Protein AF-A0A9W7IJY1-F1 (afdb_monomer)

Structure (mmCIF, N/CA/C/O backbone):
data_AF-A0A9W7IJY1-F1
#
_entry.id   AF-A0A9W7IJY1-F1
#
loop_
_atom_site.group_PDB
_atom_site.id
_atom_site.type_symbol
_atom_site.label_atom_id
_atom_site.label_alt_id
_atom_site.label_comp_id
_atom_site.label_asym_id
_atom_site.label_entity_id
_atom_site.label_seq_id
_atom_site.pdbx_PDB_ins_code
_atom_site.Cartn_x
_atom_site.Cartn_y
_atom_site.Cartn_z
_atom_site.occupancy
_atom_site.B_iso_or_equiv
_atom_site.auth_seq_id
_atom_site.auth_comp_id
_atom_site.auth_asym_id
_atom_site.auth_atom_id
_atom_site.pdbx_PDB_model_num
ATOM 1 N N . MET A 1 1 ? 14.938 -6.591 1.231 1.00 64.38 1 MET A N 1
ATOM 2 C CA . MET A 1 1 ? 13.769 -7.392 0.812 1.00 64.38 1 MET A CA 1
ATOM 3 C C . MET A 1 1 ? 12.798 -6.416 0.203 1.00 64.38 1 MET A C 1
ATOM 5 O O . MET A 1 1 ? 12.656 -5.355 0.790 1.00 64.38 1 MET A O 1
ATOM 9 N N . ALA A 1 2 ? 12.209 -6.753 -0.936 1.00 83.31 2 ALA A N 1
ATOM 10 C CA . ALA A 1 2 ? 11.235 -5.936 -1.649 1.00 83.31 2 ALA A CA 1
ATOM 11 C C . ALA A 1 2 ? 9.956 -6.753 -1.884 1.00 83.31 2 ALA A C 1
ATOM 13 O O . ALA A 1 2 ? 9.950 -7.968 -1.650 1.00 83.31 2 ALA A O 1
ATOM 14 N N . VAL A 1 3 ? 8.873 -6.101 -2.312 1.00 90.44 3 VAL A N 1
ATOM 15 C CA . VAL A 1 3 ? 7.668 -6.822 -2.742 1.00 90.44 3 VAL A CA 1
ATOM 16 C C . VAL A 1 3 ? 8.003 -7.529 -4.049 1.00 90.44 3 VAL A C 1
ATOM 18 O O . VAL A 1 3 ? 8.359 -6.871 -5.012 1.00 90.44 3 VAL A O 1
ATOM 21 N N . SER A 1 4 ? 7.892 -8.857 -4.085 1.00 92.62 4 SER A N 1
ATOM 22 C CA . SER A 1 4 ? 8.110 -9.645 -5.309 1.00 92.62 4 SER A CA 1
ATOM 23 C C . SER A 1 4 ? 6.815 -9.966 -6.048 1.00 92.62 4 SER A C 1
ATOM 25 O O . SER A 1 4 ? 6.824 -10.218 -7.249 1.00 92.62 4 SER A O 1
ATOM 27 N N . LYS A 1 5 ? 5.694 -10.002 -5.322 1.00 93.62 5 LYS A N 1
ATOM 28 C CA . LYS A 1 5 ? 4.379 -10.343 -5.852 1.00 93.62 5 LYS A CA 1
ATOM 29 C C . LYS A 1 5 ? 3.288 -9.802 -4.940 1.00 93.62 5 LYS A C 1
ATOM 31 O O . LYS A 1 5 ? 3.417 -9.874 -3.718 1.00 93.62 5 LYS A O 1
ATOM 36 N N . PHE A 1 6 ? 2.188 -9.339 -5.519 1.00 93.56 6 PHE A N 1
ATOM 37 C CA . PHE A 1 6 ? 0.966 -9.039 -4.775 1.00 93.56 6 PHE A CA 1
ATOM 38 C C . PHE A 1 6 ? -0.272 -9.536 -5.522 1.00 93.56 6 PHE A C 1
ATOM 40 O O . PHE A 1 6 ? -0.241 -9.809 -6.724 1.00 93.56 6 PHE A O 1
ATOM 47 N N . ILE A 1 7 ? -1.362 -9.719 -4.779 1.00 94.50 7 ILE A N 1
ATOM 48 C CA . ILE A 1 7 ? -2.622 -10.263 -5.287 1.00 94.50 7 ILE A CA 1
ATOM 49 C C . ILE A 1 7 ? -3.741 -9.304 -4.910 1.00 94.50 7 ILE A C 1
ATOM 51 O O . ILE A 1 7 ? -3.815 -8.848 -3.770 1.00 94.50 7 ILE A O 1
ATOM 55 N N . VAL A 1 8 ? -4.625 -9.030 -5.862 1.00 94.50 8 VAL A N 1
ATOM 56 C CA . VAL A 1 8 ? -5.813 -8.198 -5.668 1.00 94.50 8 VAL A CA 1
ATOM 57 C C . VAL A 1 8 ? -7.062 -8.924 -6.139 1.00 94.50 8 VAL A C 1
ATOM 59 O O . VAL A 1 8 ? -7.002 -9.865 -6.937 1.00 94.50 8 VAL A O 1
ATOM 62 N N . ILE A 1 9 ? -8.215 -8.461 -5.666 1.00 94.00 9 ILE A N 1
ATOM 63 C CA . ILE A 1 9 ? -9.503 -8.932 -6.169 1.00 94.00 9 ILE A CA 1
ATOM 64 C C . ILE A 1 9 ? -9.622 -8.531 -7.649 1.00 94.00 9 ILE A C 1
ATOM 66 O O . ILE A 1 9 ? -9.263 -7.423 -8.064 1.00 94.00 9 ILE A O 1
ATOM 70 N N . GLY A 1 10 ? -10.043 -9.483 -8.476 1.00 91.56 10 GLY A N 1
ATOM 71 C CA . GLY A 1 10 ? -10.280 -9.257 -9.893 1.00 91.56 10 GLY A CA 1
ATOM 72 C C . GLY A 1 10 ? -11.596 -8.524 -10.142 1.00 91.56 10 GLY A C 1
ATOM 73 O O . GLY A 1 10 ? -12.485 -8.490 -9.299 1.00 91.56 10 GLY A O 1
ATOM 74 N N . LEU A 1 11 ? -11.748 -7.970 -11.345 1.00 88.62 11 LEU A N 1
ATOM 75 C CA . LEU A 1 11 ? -12.941 -7.202 -11.731 1.00 88.62 11 LEU A CA 1
ATOM 76 C C . LEU A 1 11 ? -14.226 -8.050 -11.774 1.00 88.62 11 LEU A C 1
ATOM 78 O O . LEU A 1 11 ? -15.332 -7.516 -11.787 1.00 88.62 11 LEU A O 1
ATOM 82 N N . ARG A 1 12 ? -14.093 -9.381 -11.829 1.00 90.38 12 ARG A N 1
ATOM 83 C CA . ARG A 1 12 ? -15.218 -10.321 -11.832 1.00 90.38 12 ARG A CA 1
ATOM 84 C C . ARG A 1 12 ? -15.329 -11.017 -10.484 1.00 90.38 12 ARG A C 1
ATOM 86 O O . ARG A 1 12 ? -14.321 -11.363 -9.866 1.00 90.38 12 ARG A O 1
ATOM 93 N N . PHE A 1 13 ? -16.562 -11.292 -10.072 1.00 88.56 13 PHE A N 1
ATOM 94 C CA . PHE A 1 13 ? -16.836 -12.025 -8.841 1.00 88.56 13 PHE A CA 1
ATOM 95 C C . PHE A 1 13 ? -16.046 -13.342 -8.779 1.00 88.56 13 PHE A C 1
ATOM 97 O O . PHE A 1 13 ? -16.036 -14.114 -9.737 1.00 88.56 13 PHE A O 1
ATOM 104 N N . GLY A 1 14 ? -15.379 -13.582 -7.648 1.00 91.75 14 GLY A N 1
ATOM 105 C CA . GLY A 1 14 ? -14.599 -14.798 -7.405 1.00 91.75 14 GLY A CA 1
ATOM 106 C C . GLY A 1 14 ? -13.270 -14.886 -8.162 1.00 91.75 14 GLY A C 1
ATOM 107 O O . GLY A 1 14 ? -12.630 -15.932 -8.117 1.00 91.75 14 GLY A O 1
ATOM 108 N N . THR A 1 15 ? -12.842 -13.825 -8.854 1.00 94.50 15 THR A N 1
ATOM 109 C CA . THR A 1 15 ? -11.543 -13.801 -9.541 1.00 94.50 15 THR A CA 1
ATOM 110 C C . THR A 1 15 ? -10.485 -13.082 -8.714 1.00 94.50 15 THR A C 1
ATOM 112 O O . THR A 1 15 ? -10.786 -12.157 -7.961 1.00 94.50 15 THR A O 1
ATOM 115 N N . LEU A 1 16 ? -9.235 -13.512 -8.870 1.00 95.44 16 LEU A N 1
ATOM 116 C CA . LEU A 1 16 ? -8.054 -12.868 -8.306 1.00 95.44 16 LEU A CA 1
ATOM 117 C C . LEU A 1 16 ? -7.126 -12.480 -9.453 1.00 95.44 16 LEU A C 1
ATOM 119 O O . LEU A 1 16 ? -7.045 -13.192 -10.456 1.00 95.44 16 LEU A O 1
ATOM 123 N N . ARG A 1 17 ? -6.422 -11.364 -9.296 1.00 94.31 17 ARG A N 1
ATOM 124 C CA . ARG A 1 17 ? -5.337 -10.947 -10.185 1.00 94.31 17 ARG A CA 1
ATOM 125 C C . ARG A 1 17 ? -4.047 -10.930 -9.396 1.00 94.31 17 ARG A C 1
ATOM 127 O O . ARG A 1 17 ? -4.031 -10.472 -8.257 1.00 94.31 17 ARG A O 1
ATOM 134 N N . SER A 1 18 ? -2.985 -11.433 -10.001 1.00 94.88 18 SER A N 1
ATOM 135 C CA . SER A 1 18 ? -1.662 -11.449 -9.401 1.00 94.88 18 SER A CA 1
ATOM 136 C C . SER A 1 18 ? -0.708 -10.634 -10.247 1.00 94.88 18 SER A C 1
ATOM 138 O O . SER A 1 18 ? -0.695 -10.811 -11.462 1.00 94.88 18 SER A O 1
ATOM 140 N N . PHE A 1 19 ? 0.107 -9.825 -9.593 1.00 95.00 19 PHE A N 1
ATOM 141 C CA . PHE A 1 19 ? 1.106 -8.987 -10.231 1.00 95.00 19 PHE A CA 1
ATOM 142 C C . PHE A 1 19 ? 2.469 -9.364 -9.681 1.00 95.00 19 PHE A C 1
ATOM 144 O O . PHE A 1 19 ? 2.660 -9.391 -8.461 1.00 95.00 19 PHE A O 1
ATOM 151 N N . ASP A 1 20 ? 3.387 -9.687 -10.581 1.00 95.19 20 ASP A N 1
ATOM 152 C CA . ASP A 1 20 ? 4.788 -9.891 -10.245 1.00 95.19 20 ASP A CA 1
ATOM 153 C C . ASP A 1 20 ? 5.508 -8.540 -10.299 1.00 95.19 20 ASP A C 1
ATOM 155 O O . ASP A 1 20 ? 5.202 -7.680 -11.127 1.00 95.19 20 ASP A O 1
ATOM 159 N N . VAL A 1 21 ? 6.431 -8.333 -9.368 1.00 93.94 21 VAL A N 1
ATOM 160 C CA . VAL A 1 21 ? 7.134 -7.066 -9.188 1.00 93.94 21 VAL A CA 1
ATOM 161 C C . VAL A 1 21 ? 8.623 -7.337 -9.317 1.00 93.94 21 VAL A C 1
ATOM 163 O O . VAL A 1 21 ? 9.208 -8.102 -8.545 1.00 93.94 21 VAL A O 1
ATOM 166 N N . GLU A 1 22 ? 9.232 -6.716 -10.319 1.00 90.06 22 GLU A N 1
ATOM 167 C CA . GLU A 1 22 ? 10.679 -6.670 -10.467 1.00 90.06 22 GLU A CA 1
ATOM 168 C C . GLU A 1 22 ? 11.190 -5.614 -9.490 1.00 90.06 22 GLU A C 1
ATOM 170 O O . GLU A 1 22 ? 11.229 -4.436 -9.820 1.00 90.06 22 GLU A O 1
ATOM 175 N N . ASP A 1 23 ? 11.503 -6.016 -8.260 1.00 80.69 23 ASP A N 1
ATOM 176 C CA . ASP A 1 23 ? 12.098 -5.127 -7.264 1.00 80.69 23 ASP A CA 1
ATOM 177 C C . ASP A 1 23 ? 13.134 -5.887 -6.434 1.00 80.69 23 ASP A C 1
ATOM 179 O O . ASP A 1 23 ? 12.923 -7.024 -5.991 1.00 80.69 23 ASP A O 1
ATOM 183 N N . THR A 1 24 ? 14.290 -5.259 -6.249 1.00 79.38 24 THR A N 1
ATOM 184 C CA . THR A 1 24 ? 15.407 -5.823 -5.488 1.00 79.38 24 THR A CA 1
ATOM 185 C C . THR A 1 24 ? 15.920 -4.883 -4.399 1.00 79.38 24 THR A C 1
ATOM 187 O O . THR A 1 24 ? 16.683 -5.324 -3.530 1.00 79.38 24 THR A O 1
ATOM 190 N N . THR A 1 25 ? 15.475 -3.621 -4.384 1.00 87.06 25 THR A N 1
ATOM 191 C CA . THR A 1 25 ? 16.012 -2.560 -3.521 1.00 87.06 25 THR A CA 1
ATOM 192 C C . THR A 1 25 ? 14.887 -1.761 -2.841 1.00 87.06 25 THR A C 1
ATOM 194 O O . THR A 1 25 ? 13.751 -2.211 -2.772 1.00 87.06 25 THR A O 1
ATOM 197 N N . TYR A 1 26 ? 15.211 -0.625 -2.213 1.00 89.38 26 TYR A N 1
ATOM 198 C CA . TYR A 1 26 ? 14.207 0.341 -1.736 1.00 89.38 26 TYR A CA 1
ATOM 199 C C . TYR A 1 26 ? 14.064 1.533 -2.692 1.00 89.38 26 TYR A C 1
ATOM 201 O O . TYR A 1 26 ? 13.508 2.561 -2.311 1.00 89.38 26 TYR A O 1
ATOM 209 N N . ASP A 1 27 ? 14.621 1.428 -3.899 1.00 89.00 27 ASP A N 1
ATOM 210 C CA . ASP A 1 27 ? 14.564 2.488 -4.891 1.00 89.00 27 ASP A CA 1
ATOM 211 C C . ASP A 1 27 ? 13.197 2.456 -5.605 1.00 89.00 27 ASP A C 1
ATOM 213 O O . ASP A 1 27 ? 12.865 1.474 -6.285 1.00 89.00 27 ASP A O 1
ATOM 217 N N . PRO A 1 28 ? 12.368 3.507 -5.472 1.00 86.44 28 PRO A N 1
ATOM 218 C CA . PRO A 1 28 ? 11.083 3.563 -6.162 1.00 86.44 28 PRO A CA 1
ATOM 219 C C . PRO A 1 28 ? 11.232 3.548 -7.688 1.00 86.44 28 PRO A C 1
ATOM 221 O O . PRO A 1 28 ? 10.316 3.081 -8.363 1.00 86.44 28 PRO A O 1
ATOM 224 N N . PHE A 1 29 ? 12.389 3.939 -8.227 1.00 86.06 29 PHE A N 1
ATOM 225 C CA . PHE A 1 29 ? 12.670 3.983 -9.663 1.00 86.06 29 PHE A CA 1
ATOM 226 C C . PHE A 1 29 ? 13.315 2.696 -10.214 1.00 86.06 29 PHE A C 1
ATOM 228 O O . PHE A 1 29 ? 13.461 2.568 -11.429 1.00 86.06 29 PHE A O 1
ATOM 235 N N . ASP A 1 30 ? 13.693 1.742 -9.356 1.00 86.62 30 ASP A N 1
ATOM 236 C CA . ASP A 1 30 ? 14.312 0.470 -9.764 1.00 86.62 30 ASP A CA 1
ATOM 237 C C . ASP A 1 30 ? 13.267 -0.602 -10.101 1.00 86.62 30 ASP A C 1
ATOM 239 O O . ASP A 1 30 ? 12.445 -0.969 -9.267 1.00 86.62 30 ASP A O 1
ATOM 243 N N . GLY A 1 31 ? 13.296 -1.136 -11.319 1.00 87.44 31 GLY A N 1
ATOM 244 C CA . GLY A 1 31 ? 12.351 -2.160 -11.766 1.00 87.44 31 GLY A CA 1
ATOM 245 C C . GLY A 1 31 ? 10.893 -1.680 -11.868 1.00 87.44 31 GLY A C 1
ATOM 246 O O . GLY A 1 31 ? 10.625 -0.482 -11.955 1.00 87.44 31 GLY A O 1
ATOM 247 N N . LYS A 1 32 ? 9.937 -2.613 -11.973 1.00 90.62 32 LYS A N 1
ATOM 248 C CA . LYS A 1 32 ? 8.539 -2.310 -12.343 1.00 90.62 32 LYS A CA 1
ATOM 249 C C . LYS A 1 32 ? 7.550 -3.402 -11.940 1.00 90.62 32 LYS A C 1
ATOM 251 O O . LYS A 1 32 ? 7.924 -4.542 -11.671 1.00 90.62 32 LYS A O 1
ATOM 256 N N . ILE A 1 33 ? 6.266 -3.058 -11.978 1.00 93.19 33 ILE A N 1
ATOM 257 C CA . ILE A 1 33 ? 5.172 -4.027 -11.878 1.00 93.19 33 ILE A CA 1
ATOM 258 C C . ILE A 1 33 ? 4.923 -4.621 -13.271 1.00 93.19 33 ILE A C 1
ATOM 260 O O . ILE A 1 33 ? 4.726 -3.890 -14.244 1.00 93.19 33 ILE A O 1
ATOM 264 N N . LEU A 1 34 ? 4.965 -5.947 -13.380 1.00 92.50 34 LEU A N 1
ATOM 265 C CA . LEU A 1 34 ? 4.704 -6.662 -14.627 1.00 92.50 34 LEU A CA 1
ATOM 266 C C . LEU A 1 34 ? 3.200 -6.731 -14.910 1.00 92.50 34 LEU A C 1
ATOM 268 O O . LEU A 1 34 ? 2.392 -6.839 -13.989 1.00 92.50 34 LEU A O 1
ATOM 272 N N . ASP A 1 35 ? 2.842 -6.673 -16.196 1.00 89.56 35 ASP A N 1
ATOM 273 C CA . ASP A 1 35 ? 1.456 -6.713 -16.684 1.00 89.56 35 ASP A CA 1
ATOM 274 C C . ASP A 1 35 ? 0.535 -5.655 -16.041 1.00 89.56 35 ASP A C 1
ATOM 276 O O . ASP A 1 35 ? -0.652 -5.892 -15.798 1.00 89.56 35 ASP A O 1
ATOM 280 N N . TRP A 1 36 ? 1.089 -4.471 -15.756 1.00 90.38 36 TRP A N 1
ATOM 281 C CA . TRP A 1 36 ? 0.332 -3.346 -15.211 1.00 90.38 36 TRP A CA 1
ATOM 282 C C . TRP A 1 36 ? -0.748 -2.867 -16.204 1.00 90.38 36 TRP A C 1
ATOM 284 O O . TRP A 1 36 ? -0.457 -2.740 -17.399 1.00 90.38 36 TRP A O 1
ATOM 294 N N . PRO A 1 37 ? -1.999 -2.630 -15.759 1.00 86.56 37 PRO A N 1
ATOM 295 C CA . PRO A 1 37 ? -3.084 -2.189 -16.632 1.00 86.56 37 PRO A CA 1
ATOM 296 C C . PRO A 1 37 ? -2.779 -0.843 -17.301 1.00 86.56 37 PRO A C 1
ATOM 298 O O . PRO A 1 37 ? -2.395 0.121 -16.647 1.00 86.56 37 PRO A O 1
ATOM 301 N N . VAL A 1 38 ? -3.015 -0.775 -18.614 1.00 80.25 38 VAL A N 1
ATOM 302 C CA . VAL A 1 38 ? -2.810 0.443 -19.423 1.00 80.25 38 VAL A CA 1
ATOM 303 C C . VAL A 1 38 ? -3.824 1.534 -19.069 1.00 80.25 38 VAL A C 1
ATOM 305 O O . VAL A 1 38 ? -3.503 2.712 -19.151 1.00 80.25 38 VAL A O 1
ATOM 308 N N . ASP A 1 39 ? -5.023 1.141 -18.637 1.00 80.81 39 ASP A N 1
ATOM 309 C CA . ASP A 1 39 ? -6.104 2.059 -18.255 1.00 80.81 39 ASP A CA 1
ATOM 310 C C . ASP A 1 39 ? -5.922 2.651 -16.838 1.00 80.81 39 ASP A C 1
ATOM 312 O O . ASP A 1 39 ? -6.825 3.304 -16.319 1.00 80.81 39 ASP A O 1
ATOM 316 N N . GLY A 1 40 ? -4.775 2.405 -16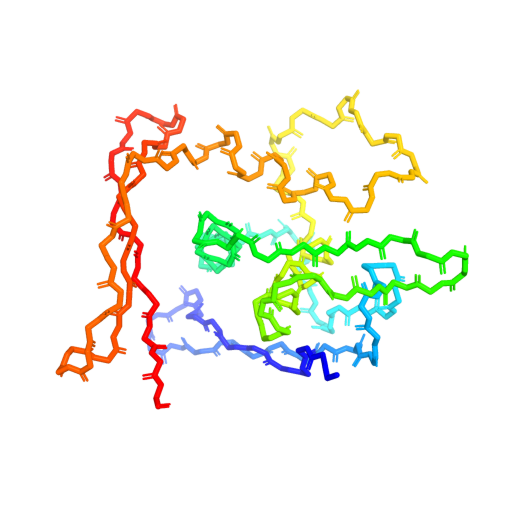.194 1.00 82.00 40 GLY A N 1
ATOM 317 C CA . GLY A 1 40 ? -4.488 2.848 -14.831 1.00 82.00 40 GLY A CA 1
ATOM 318 C C . GLY A 1 40 ? -5.083 1.941 -13.748 1.00 82.00 40 GLY A C 1
ATOM 319 O O . GLY A 1 40 ? -5.422 0.776 -13.979 1.00 82.00 40 GLY A O 1
ATOM 320 N N . MET A 1 41 ? -5.166 2.462 -12.520 1.00 88.56 41 MET A N 1
ATOM 321 C CA . MET A 1 41 ? -5.682 1.716 -11.369 1.00 88.56 41 MET A CA 1
ATOM 322 C C . MET A 1 41 ? -7.206 1.600 -11.364 1.00 88.56 41 MET A C 1
ATOM 324 O O . MET A 1 41 ? -7.914 2.588 -11.514 1.00 88.56 41 MET A O 1
ATOM 328 N N . ASP A 1 42 ? -7.710 0.406 -11.049 1.00 91.12 42 ASP A N 1
ATOM 329 C CA . ASP A 1 42 ? -9.094 0.224 -10.602 1.00 91.12 42 ASP A CA 1
ATOM 330 C C . ASP A 1 42 ? -9.236 0.327 -9.075 1.00 91.12 42 ASP A C 1
ATOM 332 O O . ASP A 1 42 ? -8.252 0.258 -8.336 1.00 91.12 42 ASP A O 1
ATOM 336 N N . ASP A 1 43 ? -10.481 0.389 -8.595 1.00 90.75 43 ASP A N 1
ATOM 337 C CA . ASP A 1 43 ? -10.836 0.511 -7.174 1.00 90.75 43 ASP A CA 1
ATOM 338 C C . ASP A 1 43 ? -10.107 -0.482 -6.250 1.00 90.75 43 ASP A C 1
ATOM 340 O O . ASP A 1 43 ? -9.789 -0.153 -5.103 1.00 90.75 43 ASP A O 1
ATOM 344 N N . ASN A 1 44 ? -9.834 -1.710 -6.715 1.00 92.75 44 ASN A N 1
ATOM 345 C CA . ASN A 1 44 ? -9.147 -2.707 -5.893 1.00 92.75 44 ASN A CA 1
ATOM 346 C C . ASN A 1 44 ? -7.654 -2.393 -5.764 1.00 92.75 44 ASN A C 1
ATOM 348 O O . ASN A 1 44 ? -7.086 -2.594 -4.691 1.00 92.75 44 ASN A O 1
ATOM 352 N N . LEU A 1 45 ? -7.022 -1.903 -6.834 1.00 93.25 45 LEU A N 1
ATOM 353 C CA . LEU A 1 45 ? -5.627 -1.456 -6.814 1.00 93.25 45 LEU A CA 1
ATOM 354 C C . LEU A 1 45 ? -5.481 -0.185 -5.975 1.00 93.25 45 LEU A C 1
ATOM 356 O O . LEU A 1 45 ? -4.612 -0.129 -5.104 1.00 93.25 45 LEU A O 1
ATOM 360 N N . GLU A 1 46 ? -6.399 0.771 -6.136 1.00 92.12 46 GLU A N 1
ATOM 361 C CA . GLU A 1 46 ? -6.433 1.962 -5.288 1.00 92.12 46 GLU A CA 1
ATOM 362 C C . GLU A 1 46 ? -6.578 1.607 -3.807 1.00 92.12 46 GLU A C 1
ATOM 364 O O . GLU A 1 46 ? -5.933 2.214 -2.954 1.00 92.12 46 GLU A O 1
ATOM 369 N N . MET A 1 47 ? -7.414 0.618 -3.469 1.00 91.75 47 MET A N 1
ATOM 370 C CA . MET A 1 47 ? -7.581 0.175 -2.083 1.00 91.75 47 MET A CA 1
ATOM 371 C C . MET A 1 47 ? -6.263 -0.349 -1.496 1.00 91.75 47 MET A C 1
ATOM 373 O O . MET A 1 47 ? -5.941 -0.041 -0.344 1.00 91.75 47 MET A O 1
ATOM 377 N N . ILE A 1 48 ? -5.480 -1.097 -2.284 1.00 92.69 48 ILE A N 1
ATOM 378 C CA . ILE A 1 48 ? -4.150 -1.573 -1.881 1.00 92.69 48 ILE A CA 1
ATOM 379 C C . ILE A 1 48 ? -3.179 -0.404 -1.691 1.00 92.69 48 ILE A C 1
ATOM 381 O O . ILE A 1 48 ? -2.431 -0.397 -0.709 1.00 92.69 48 ILE A O 1
ATOM 385 N N . ALA A 1 49 ? -3.215 0.607 -2.561 1.00 92.81 49 ALA A N 1
ATOM 386 C CA . ALA A 1 49 ? -2.391 1.801 -2.397 1.00 92.81 49 ALA A CA 1
ATOM 387 C C . ALA A 1 49 ? -2.764 2.577 -1.121 1.00 92.81 49 ALA A C 1
ATOM 389 O O . ALA A 1 49 ? -1.909 2.834 -0.268 1.00 92.81 49 ALA A O 1
ATOM 390 N N . LYS A 1 50 ? -4.059 2.853 -0.919 1.00 91.88 50 LYS A N 1
ATOM 391 C CA . LYS A 1 50 ? -4.591 3.554 0.263 1.00 91.88 50 LYS A CA 1
ATOM 392 C C . LYS A 1 50 ? -4.161 2.869 1.562 1.00 91.88 50 LYS A C 1
ATOM 394 O O . LYS A 1 50 ? -3.588 3.518 2.440 1.00 91.88 50 LYS A O 1
ATOM 399 N N . ILE A 1 51 ? -4.373 1.555 1.686 1.00 91.94 51 ILE A N 1
ATOM 400 C CA . ILE A 1 51 ? -4.019 0.830 2.917 1.00 91.94 51 ILE A CA 1
ATOM 401 C C . ILE A 1 51 ? -2.506 0.765 3.154 1.00 91.94 51 ILE A C 1
ATOM 403 O O . ILE A 1 51 ? -2.059 0.881 4.296 1.00 91.94 51 ILE A O 1
ATOM 407 N N . SER A 1 52 ? -1.715 0.640 2.086 1.00 91.75 52 SER A N 1
ATOM 408 C CA . SER A 1 52 ? -0.252 0.564 2.153 1.00 91.75 52 SER A CA 1
ATOM 409 C C . SER A 1 52 ? 0.396 1.865 2.626 1.00 91.75 52 SER A C 1
ATOM 411 O O . SER A 1 52 ? 1.493 1.827 3.190 1.00 91.75 52 SER A O 1
ATOM 413 N N . ILE A 1 53 ? -0.279 3.005 2.431 1.00 91.38 53 ILE A N 1
ATOM 414 C CA . ILE A 1 53 ? 0.249 4.338 2.742 1.00 91.38 53 ILE A CA 1
ATOM 415 C C . ILE A 1 53 ? -0.294 4.934 4.033 1.00 91.38 53 ILE A C 1
ATOM 417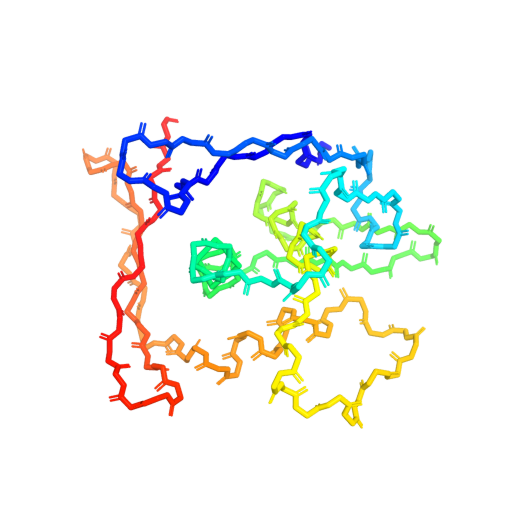 O O . ILE A 1 53 ? 0.487 5.420 4.855 1.00 91.38 53 ILE A O 1
ATOM 421 N N . VAL A 1 54 ? -1.614 4.946 4.212 1.00 87.56 54 VAL A N 1
ATOM 422 C CA . VAL A 1 54 ? -2.269 5.658 5.326 1.00 87.56 54 VAL A CA 1
ATOM 423 C C . VAL A 1 54 ? -1.822 5.103 6.673 1.00 87.56 54 VAL A C 1
ATOM 425 O O . VAL A 1 54 ? -1.624 5.834 7.643 1.00 87.56 54 VAL A O 1
ATOM 428 N N . TYR A 1 55 ? -1.674 3.788 6.717 1.00 82.69 55 TYR A N 1
ATOM 429 C CA . TYR A 1 55 ? -1.260 3.055 7.896 1.00 82.69 55 TYR A CA 1
ATOM 430 C C . TYR A 1 55 ? 0.227 3.249 8.233 1.00 82.69 55 TYR A C 1
ATOM 432 O O . TYR A 1 55 ? 0.659 3.026 9.357 1.00 82.69 55 TYR A O 1
ATOM 440 N N . ASN A 1 56 ? 1.017 3.639 7.240 1.00 84.44 56 ASN A N 1
ATOM 441 C CA . ASN A 1 56 ? 2.437 3.375 7.206 1.00 84.44 56 ASN A CA 1
ATOM 442 C C . ASN A 1 56 ? 3.262 4.600 7.614 1.00 84.44 56 ASN A C 1
ATOM 444 O O . ASN A 1 56 ? 3.385 5.607 6.887 1.00 84.44 56 AS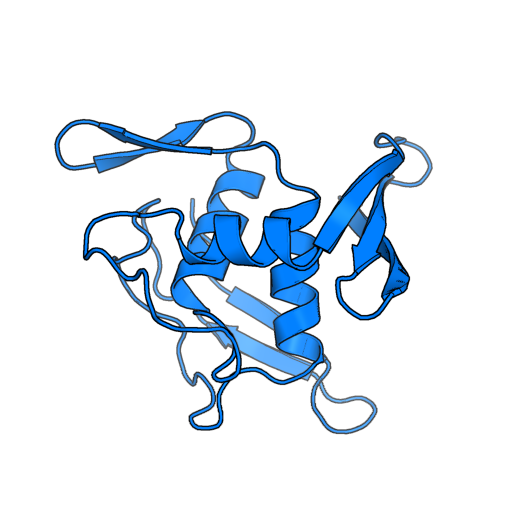N A O 1
ATOM 448 N N . ASP A 1 57 ? 3.858 4.471 8.795 1.00 87.19 57 ASP A N 1
ATOM 449 C CA . ASP A 1 57 ? 4.751 5.459 9.392 1.00 87.19 57 ASP A CA 1
ATOM 450 C C . ASP A 1 57 ? 6.237 5.169 9.094 1.00 87.19 57 ASP A C 1
ATOM 452 O O . ASP A 1 57 ? 7.084 6.003 9.407 1.00 87.19 57 ASP A O 1
ATOM 456 N N . ALA A 1 58 ? 6.569 4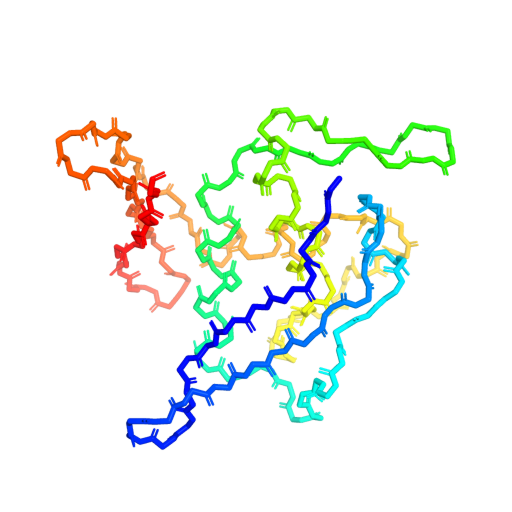.051 8.429 1.00 90.19 58 ALA A N 1
ATOM 457 C CA . ALA A 1 58 ? 7.922 3.795 7.930 1.00 90.19 58 ALA A CA 1
ATOM 458 C C . ALA A 1 58 ? 8.313 4.803 6.838 1.00 90.19 58 ALA A C 1
ATOM 460 O O . ALA A 1 58 ? 7.457 5.371 6.167 1.00 90.19 58 ALA A O 1
ATOM 461 N N . GLY A 1 59 ? 9.597 5.051 6.634 1.00 86.75 59 GLY A N 1
ATOM 462 C CA . GLY A 1 59 ? 10.102 5.978 5.627 1.00 86.75 59 GLY A CA 1
ATOM 463 C C . GLY A 1 59 ? 11.086 5.314 4.677 1.00 86.75 59 GLY A C 1
ATOM 464 O O . GLY A 1 59 ? 11.553 4.197 4.903 1.00 86.75 59 GLY A O 1
ATOM 465 N N . ILE A 1 60 ? 11.389 6.029 3.600 1.00 88.88 60 ILE A N 1
ATOM 466 C CA . ILE A 1 60 ? 12.485 5.708 2.691 1.00 88.88 60 ILE A CA 1
ATOM 467 C C . ILE A 1 60 ? 13.345 6.964 2.619 1.00 88.88 60 ILE A C 1
ATOM 469 O O . ILE A 1 60 ? 12.848 8.024 2.235 1.00 88.88 60 ILE A O 1
ATOM 473 N N . GLU A 1 61 ? 14.605 6.852 3.019 1.00 88.44 61 GLU A N 1
ATOM 474 C CA . GLU A 1 61 ? 15.579 7.937 2.967 1.00 88.44 61 GLU A CA 1
ATOM 475 C C . GLU A 1 61 ? 16.610 7.662 1.876 1.00 88.44 61 GLU A C 1
ATOM 477 O O . GLU A 1 61 ? 17.099 6.541 1.723 1.00 88.44 61 GLU A O 1
ATOM 482 N N . HIS A 1 62 ? 16.958 8.701 1.123 1.00 86.94 62 HIS A N 1
ATOM 483 C CA . HIS A 1 62 ? 18.020 8.634 0.132 1.00 86.94 62 HIS A CA 1
ATOM 484 C C . HIS A 1 62 ? 19.367 8.977 0.782 1.00 86.94 62 HIS A C 1
ATOM 486 O O . HIS A 1 62 ? 19.593 10.111 1.210 1.00 86.94 62 HIS A O 1
ATOM 492 N N . PHE A 1 63 ? 20.271 7.998 0.856 1.00 84.25 63 PHE A N 1
ATOM 493 C CA . PHE A 1 63 ? 21.614 8.158 1.408 1.00 84.25 63 PHE A CA 1
ATOM 494 C C . PHE A 1 63 ? 22.671 7.900 0.328 1.00 84.25 63 PHE A C 1
ATOM 496 O O . PHE A 1 63 ? 22.952 6.762 -0.055 1.00 84.25 63 PHE A O 1
ATOM 503 N N . GLY A 1 64 ? 23.291 8.976 -0.162 1.00 84.25 64 GLY A N 1
ATOM 504 C CA . GLY A 1 64 ? 24.296 8.899 -1.220 1.00 84.25 64 GLY A CA 1
ATOM 505 C C . GLY A 1 64 ? 23.682 8.495 -2.560 1.00 84.25 64 GLY A C 1
ATOM 506 O O . GLY A 1 64 ? 23.107 9.342 -3.229 1.00 84.25 64 GLY A O 1
ATOM 507 N N . ASN A 1 65 ? 23.842 7.223 -2.939 1.00 81.25 65 ASN A N 1
ATOM 508 C CA . ASN A 1 65 ? 23.313 6.637 -4.180 1.00 81.25 65 ASN A CA 1
ATOM 509 C C . ASN A 1 65 ? 22.439 5.395 -3.909 1.00 81.25 65 ASN A C 1
ATOM 511 O O . ASN A 1 65 ? 22.284 4.535 -4.775 1.00 81.25 65 ASN A O 1
ATOM 515 N N . HIS A 1 66 ? 21.951 5.250 -2.674 1.00 85.81 66 HIS A N 1
ATOM 516 C CA . HIS A 1 66 ? 21.129 4.125 -2.245 1.00 85.81 66 HIS A CA 1
ATOM 517 C C . HIS A 1 66 ? 19.957 4.607 -1.392 1.00 85.81 66 HIS A C 1
ATOM 519 O O . HIS A 1 66 ? 20.062 5.588 -0.655 1.00 85.81 66 HIS A O 1
ATOM 525 N N . TYR A 1 67 ? 18.856 3.868 -1.457 1.00 89.25 67 TYR A N 1
ATOM 526 C CA . TYR A 1 67 ? 17.674 4.096 -0.639 1.00 89.25 67 TYR A CA 1
ATOM 527 C C . TYR A 1 67 ? 17.678 3.158 0.566 1.00 89.25 67 TYR A C 1
ATOM 529 O O . TYR A 1 67 ? 17.939 1.957 0.441 1.00 89.25 67 TYR A O 1
ATOM 537 N N . VAL A 1 68 ? 17.395 3.710 1.743 1.00 90.19 68 VAL A N 1
ATOM 538 C CA . VAL A 1 68 ? 17.397 2.985 3.014 1.00 90.19 68 VAL A CA 1
ATOM 539 C C . VAL A 1 68 ? 16.037 3.139 3.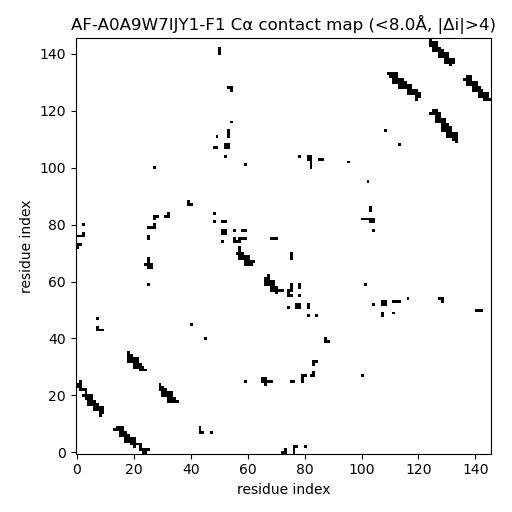683 1.00 90.19 68 VAL A C 1
ATOM 541 O O . VAL A 1 68 ? 15.486 4.233 3.766 1.00 90.19 68 VAL A O 1
ATOM 544 N N . ALA A 1 69 ? 15.491 2.029 4.172 1.00 91.62 69 ALA A N 1
ATOM 545 C CA . ALA A 1 69 ? 14.262 2.037 4.950 1.00 91.62 69 ALA A CA 1
ATOM 546 C C . ALA A 1 69 ? 14.491 2.616 6.353 1.00 91.62 69 ALA A C 1
ATOM 548 O O . ALA A 1 69 ? 15.429 2.223 7.050 1.00 91.62 69 ALA A O 1
ATOM 549 N N . THR A 1 70 ? 13.576 3.471 6.800 1.00 91.19 70 THR A N 1
ATOM 550 C CA . THR A 1 70 ? 13.469 3.921 8.192 1.00 91.19 70 THR A CA 1
ATOM 551 C C . THR A 1 70 ? 12.180 3.387 8.817 1.00 91.19 70 THR A C 1
ATOM 553 O O . THR A 1 70 ? 11.150 3.282 8.158 1.00 91.19 70 THR A O 1
ATOM 556 N N . GLY A 1 71 ? 12.213 2.990 10.090 1.00 89.31 71 GLY A N 1
ATOM 557 C CA . GLY A 1 71 ? 11.083 2.2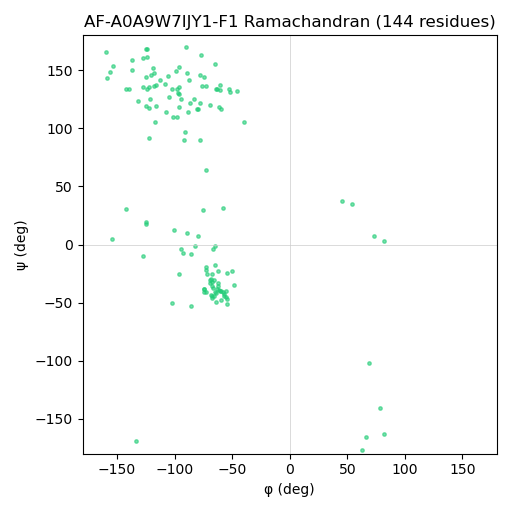97 10.723 1.00 89.31 71 GLY A CA 1
ATOM 558 C C . GLY A 1 71 ? 11.006 0.813 10.340 1.00 89.31 71 GLY A C 1
ATOM 559 O O . GLY A 1 71 ? 12.031 0.134 10.291 1.00 89.31 71 GLY A O 1
ATOM 560 N N . MET A 1 72 ? 9.797 0.281 10.121 1.00 88.50 72 MET A N 1
ATOM 561 C CA . MET A 1 72 ? 9.609 -1.142 9.811 1.00 88.50 72 MET A CA 1
ATOM 562 C C . MET A 1 72 ? 9.959 -1.460 8.344 1.00 88.50 72 MET A C 1
ATOM 564 O O . MET A 1 72 ? 9.305 -0.935 7.443 1.00 88.50 72 MET A O 1
ATOM 568 N N . PRO A 1 73 ? 10.916 -2.374 8.073 1.00 90.69 73 PRO A N 1
ATOM 569 C CA . PRO A 1 73 ? 11.342 -2.703 6.708 1.00 90.69 73 PRO A CA 1
ATOM 570 C C . PRO A 1 73 ? 10.204 -3.188 5.806 1.00 90.69 73 PRO A C 1
ATOM 572 O O . PRO A 1 73 ? 10.086 -2.760 4.663 1.00 90.69 73 PRO A O 1
ATOM 575 N N . THR A 1 74 ? 9.327 -4.049 6.330 1.00 88.88 74 THR A N 1
ATOM 576 C CA . THR A 1 74 ? 8.169 -4.574 5.591 1.00 88.88 74 THR A CA 1
ATOM 577 C C . THR A 1 74 ? 7.205 -3.467 5.186 1.00 88.88 74 THR A C 1
ATOM 579 O O . THR A 1 74 ? 6.646 -3.495 4.097 1.00 88.88 74 THR A O 1
ATOM 582 N N . GLU A 1 75 ? 7.038 -2.449 6.021 1.00 89.81 75 GLU A N 1
ATOM 583 C CA . GLU A 1 75 ? 6.206 -1.300 5.693 1.00 89.81 75 GLU A CA 1
ATOM 584 C C . GLU A 1 75 ? 6.886 -0.380 4.685 1.00 89.81 75 GLU A C 1
ATOM 586 O O . GLU A 1 75 ? 6.246 0.033 3.721 1.00 89.81 75 GLU A O 1
ATOM 591 N N . ALA A 1 76 ? 8.188 -0.134 4.814 1.00 91.50 76 ALA A N 1
ATOM 592 C CA . ALA A 1 76 ? 8.924 0.638 3.817 1.00 91.50 76 ALA A CA 1
ATOM 593 C C . ALA A 1 76 ? 8.785 0.033 2.405 1.00 91.50 76 ALA A C 1
ATOM 595 O O . ALA A 1 76 ? 8.540 0.773 1.456 1.00 91.50 76 ALA A O 1
ATOM 596 N N . THR A 1 77 ? 8.814 -1.302 2.264 1.00 92.12 77 THR A N 1
ATOM 597 C CA . THR A 1 77 ? 8.590 -1.952 0.953 1.00 92.12 77 THR A CA 1
ATOM 598 C C . THR A 1 77 ? 7.208 -1.686 0.358 1.00 92.12 77 THR A C 1
ATOM 600 O O . THR A 1 77 ? 7.080 -1.560 -0.855 1.00 92.12 77 THR A O 1
ATOM 603 N N . LEU A 1 78 ? 6.171 -1.550 1.191 1.00 92.25 78 LEU A N 1
ATOM 604 C CA . LEU A 1 78 ? 4.830 -1.219 0.709 1.00 92.25 78 LEU A CA 1
ATOM 605 C C . LEU A 1 78 ? 4.759 0.218 0.183 1.00 92.25 78 LEU A C 1
ATOM 607 O O . LEU A 1 78 ? 4.010 0.476 -0.750 1.00 92.25 78 LEU A O 1
ATOM 611 N N . LYS A 1 79 ? 5.556 1.148 0.727 1.00 91.56 79 LYS A N 1
ATOM 612 C CA . LYS A 1 79 ? 5.661 2.504 0.163 1.00 91.56 79 LYS A CA 1
ATOM 613 C C . LYS A 1 79 ? 6.326 2.493 -1.201 1.00 91.56 79 LYS A C 1
ATOM 615 O O . LYS A 1 79 ? 5.794 3.093 -2.124 1.00 91.56 79 LYS A O 1
ATOM 620 N N . VAL A 1 80 ? 7.437 1.765 -1.323 1.00 91.94 80 VAL A N 1
ATOM 621 C CA . VAL A 1 80 ? 8.133 1.574 -2.604 1.00 91.94 80 VAL A CA 1
ATOM 622 C C . VAL A 1 80 ? 7.173 1.014 -3.655 1.00 91.94 80 VAL A C 1
ATOM 624 O O . VAL A 1 80 ? 7.103 1.542 -4.760 1.00 91.94 80 VAL A O 1
ATOM 627 N N . LEU A 1 81 ? 6.375 0.001 -3.293 1.00 92.62 81 LEU A N 1
ATOM 628 C CA . LEU A 1 81 ? 5.359 -0.562 -4.182 1.00 92.62 81 LEU A CA 1
ATOM 629 C C . LEU A 1 81 ? 4.354 0.497 -4.655 1.00 92.62 81 LEU A C 1
ATOM 631 O O . LEU A 1 81 ? 4.030 0.531 -5.837 1.00 92.62 81 LEU A O 1
ATOM 635 N N . VAL A 1 82 ? 3.868 1.352 -3.750 1.0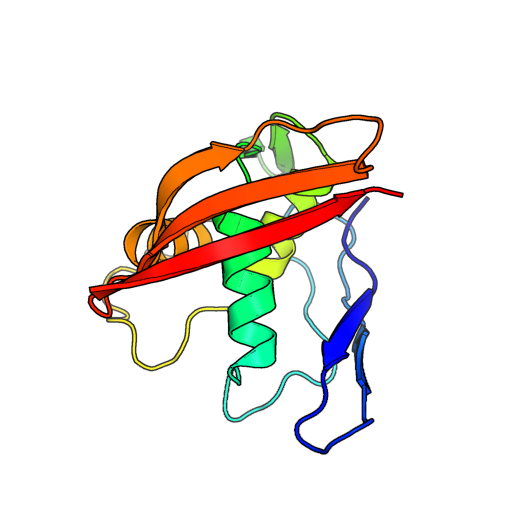0 92.12 82 VAL A N 1
ATOM 636 C CA . VAL A 1 82 ? 2.882 2.387 -4.092 1.00 92.12 82 VAL A CA 1
ATOM 637 C C . VAL A 1 82 ? 3.470 3.487 -4.975 1.00 92.12 82 VAL A C 1
ATOM 639 O O . VAL A 1 82 ? 2.767 4.000 -5.838 1.00 92.12 82 VAL A O 1
ATOM 642 N N . GLU A 1 83 ? 4.749 3.825 -4.820 1.00 90.94 83 GLU A N 1
ATOM 643 C CA . GLU A 1 83 ? 5.411 4.747 -5.751 1.00 90.94 83 GLU A CA 1
ATOM 644 C C . GLU A 1 83 ? 5.466 4.170 -7.178 1.00 90.94 83 GLU A C 1
ATOM 646 O O . GLU A 1 83 ? 5.219 4.900 -8.131 1.00 90.94 83 GLU A O 1
ATOM 651 N N . LYS A 1 84 ? 5.697 2.857 -7.342 1.00 89.12 84 LYS A N 1
ATOM 652 C CA . LYS A 1 84 ? 5.697 2.176 -8.663 1.00 89.12 84 LYS A CA 1
ATOM 653 C C . LYS A 1 84 ? 4.313 2.021 -9.285 1.00 89.12 84 LYS A C 1
ATOM 655 O O . LYS A 1 84 ? 4.173 1.826 -10.484 1.00 89.12 84 LYS A O 1
ATOM 660 N N . MET A 1 85 ? 3.311 2.006 -8.426 1.00 89.12 85 MET A N 1
ATOM 661 C CA . MET A 1 85 ? 1.895 1.914 -8.748 1.00 89.12 85 MET A CA 1
ATOM 662 C C . MET A 1 85 ? 1.360 3.224 -9.355 1.00 89.12 85 MET A C 1
ATOM 664 O O . MET A 1 85 ? 0.337 3.191 -10.033 1.00 89.12 85 MET A O 1
ATOM 668 N N . GLU A 1 86 ? 2.079 4.333 -9.142 1.00 82.06 86 GLU A N 1
ATOM 669 C CA . GLU A 1 86 ? 1.748 5.688 -9.591 1.00 82.06 86 GLU A CA 1
ATOM 670 C C . GLU A 1 86 ? 0.439 6.232 -8.980 1.00 82.06 86 GLU A C 1
ATOM 672 O O . GLU A 1 86 ? -0.166 5.641 -8.075 1.00 82.06 86 GLU A O 1
ATOM 677 N N . LEU A 1 87 ? 0.045 7.436 -9.398 1.00 75.00 87 LEU A N 1
ATOM 678 C CA . LEU A 1 87 ? -1.188 8.081 -8.960 1.00 75.00 87 LEU A CA 1
ATOM 679 C C . LEU A 1 87 ? -2.323 7.853 -9.966 1.00 75.00 87 LEU A C 1
ATOM 681 O O . LEU A 1 87 ? -2.056 7.724 -11.158 1.00 75.00 87 LEU A O 1
ATOM 685 N N . PRO A 1 88 ? -3.593 7.859 -9.522 1.00 68.38 88 PRO A N 1
ATOM 686 C CA . PRO A 1 88 ? -4.723 7.874 -10.441 1.00 68.38 88 PRO A CA 1
ATOM 687 C C . PRO A 1 88 ? -4.675 9.138 -11.314 1.00 68.38 88 PRO A C 1
ATOM 689 O O . PRO A 1 88 ? -4.435 10.236 -10.798 1.00 68.38 88 PRO A O 1
ATOM 692 N N . GLU A 1 89 ? -4.951 8.978 -12.613 1.00 59.31 89 GLU A N 1
ATOM 693 C CA . GLU A 1 89 ? -4.912 10.017 -13.664 1.00 59.31 89 GLU A CA 1
ATOM 694 C C . GLU A 1 89 ? -5.681 11.311 -13.306 1.00 59.31 89 GLU A C 1
ATOM 696 O O . GLU A 1 89 ? -5.385 12.380 -13.830 1.00 59.31 89 GLU A O 1
ATOM 701 N N . GLU A 1 90 ? -6.653 11.247 -12.389 1.00 54.34 90 GLU A N 1
ATOM 702 C CA . GLU A 1 90 ? -7.476 12.393 -11.969 1.00 54.34 90 GLU A CA 1
ATOM 703 C C . GLU A 1 90 ? -6.829 13.298 -10.904 1.00 54.34 90 GLU A C 1
ATOM 705 O O . GLU A 1 90 ? -7.426 14.294 -10.490 1.00 54.34 90 GLU A O 1
ATOM 710 N N . SER A 1 91 ? -5.626 12.978 -10.424 1.00 53.38 91 SER A N 1
ATOM 711 C CA . SER A 1 91 ? -4.949 13.787 -9.407 1.00 53.38 91 SER A CA 1
ATOM 712 C C . SER A 1 91 ? -3.966 14.772 -10.043 1.00 53.38 91 SER A C 1
ATOM 714 O O . SER A 1 91 ? -3.014 14.367 -10.701 1.00 53.38 91 SER A O 1
ATOM 716 N N . ASP A 1 92 ? -4.211 16.075 -9.844 1.00 47.44 92 ASP A N 1
ATOM 717 C CA . ASP A 1 92 ? -3.445 17.190 -10.423 1.00 47.44 92 ASP A CA 1
ATOM 718 C C . ASP A 1 92 ? -1.930 16.923 -10.434 1.00 47.44 92 ASP A C 1
ATOM 720 O O . ASP A 1 92 ? -1.234 17.013 -9.417 1.00 47.44 92 ASP A O 1
ATOM 724 N N . SER A 1 93 ? -1.411 16.629 -11.625 1.00 47.81 93 SER A N 1
ATOM 725 C CA . SER A 1 93 ? -0.024 16.260 -11.915 1.00 47.81 93 SER A CA 1
ATOM 726 C C . SER A 1 93 ? 0.939 17.458 -11.874 1.00 47.81 93 SER A C 1
ATOM 728 O O . SER A 1 93 ? 1.924 17.511 -12.611 1.00 47.81 93 SER A O 1
ATOM 730 N N . SER A 1 94 ? 0.658 18.477 -11.058 1.00 42.53 94 SER A N 1
ATOM 731 C CA . SER A 1 94 ? 1.376 19.757 -11.097 1.00 42.53 94 SER A CA 1
ATOM 732 C C . SER A 1 94 ? 2.616 19.822 -10.196 1.00 42.53 94 SER A C 1
ATOM 734 O O . SER A 1 94 ? 3.174 20.903 -10.018 1.00 42.53 94 SER A O 1
ATOM 736 N N . SER A 1 95 ? 3.072 18.709 -9.610 1.00 45.03 95 SER A N 1
ATOM 737 C CA . SER A 1 95 ? 4.277 18.711 -8.764 1.00 45.03 95 SER A CA 1
ATOM 738 C C . SER A 1 95 ? 5.168 17.476 -8.894 1.00 45.03 95 SER A C 1
ATOM 740 O O . SER A 1 95 ? 5.844 17.122 -7.929 1.00 45.03 95 SER A O 1
ATOM 742 N N . SER A 1 96 ? 5.230 16.831 -10.063 1.00 45.19 96 SER A N 1
ATOM 743 C CA . SER A 1 96 ? 6.272 15.832 -10.337 1.00 45.19 96 SER A CA 1
ATOM 744 C C . SER A 1 96 ? 7.625 16.528 -10.557 1.00 45.19 96 SER A C 1
ATOM 746 O O . SER A 1 96 ? 8.202 16.523 -11.646 1.00 45.19 96 SER A O 1
ATOM 748 N N . SER A 1 97 ? 8.152 17.189 -9.525 1.00 42.66 97 SER A N 1
ATOM 749 C CA . SER A 1 97 ? 9.582 17.465 -9.473 1.00 42.66 97 SER A CA 1
ATOM 750 C C . SER A 1 97 ? 10.282 16.109 -9.495 1.00 42.66 97 SER A C 1
ATOM 752 O O . SER A 1 97 ? 10.071 15.313 -8.583 1.00 42.66 97 SER A O 1
ATOM 754 N N . HIS A 1 98 ? 11.069 15.860 -10.545 1.00 45.41 98 HIS A N 1
ATOM 755 C CA . HIS A 1 98 ? 11.813 14.633 -10.888 1.00 45.41 98 HIS A CA 1
ATOM 756 C C . HIS A 1 98 ? 12.827 14.133 -9.822 1.00 45.41 98 HIS A C 1
ATOM 758 O O . HIS A 1 98 ? 13.853 13.551 -10.153 1.00 45.41 98 HIS A O 1
ATOM 764 N N . GLY A 1 99 ? 12.571 14.353 -8.535 1.00 52.88 99 GLY A N 1
ATOM 765 C CA . GLY A 1 99 ? 13.430 13.947 -7.428 1.00 52.88 99 GLY A CA 1
ATOM 766 C C . GLY A 1 99 ? 12.718 13.744 -6.089 1.00 52.88 99 GLY A C 1
ATOM 767 O O . GLY A 1 99 ? 13.410 13.475 -5.112 1.00 52.88 99 GLY A O 1
ATOM 768 N N . ASP A 1 100 ? 11.382 13.852 -6.004 1.00 65.81 100 ASP A N 1
ATOM 769 C CA . ASP A 1 100 ? 10.667 13.477 -4.774 1.00 65.81 100 ASP A CA 1
ATOM 770 C C . ASP A 1 100 ? 10.247 12.003 -4.832 1.00 65.81 100 ASP A C 1
ATOM 772 O O . ASP A 1 100 ? 9.218 11.638 -5.397 1.00 65.81 100 ASP A O 1
ATOM 776 N N . HIS A 1 101 ? 11.069 11.153 -4.222 1.00 69.94 101 HIS A N 1
ATOM 777 C CA . HIS A 1 101 ? 10.875 9.706 -4.088 1.00 69.94 101 HIS A CA 1
ATOM 778 C C . HIS A 1 101 ? 9.651 9.303 -3.234 1.00 69.94 101 HIS A C 1
ATOM 780 O O . HIS A 1 101 ? 9.445 8.119 -2.986 1.00 69.94 101 HIS A O 1
ATOM 786 N N . GLN A 1 102 ? 8.903 10.270 -2.686 1.00 76.31 102 GLN A N 1
ATOM 787 C CA . GLN A 1 102 ? 7.706 10.047 -1.864 1.00 76.31 102 GLN A CA 1
ATOM 788 C C . GLN A 1 102 ? 6.468 10.796 -2.396 1.00 76.31 102 GLN A C 1
ATOM 790 O O . GLN A 1 102 ? 5.508 11.013 -1.648 1.00 76.31 102 GLN A O 1
ATOM 795 N N . CYS A 1 103 ? 6.480 11.232 -3.660 1.00 82.00 103 CYS A N 1
ATOM 796 C CA . CYS A 1 103 ? 5.411 12.055 -4.224 1.00 82.00 103 CYS A CA 1
ATOM 797 C C . CYS A 1 103 ? 4.044 11.346 -4.175 1.00 82.00 103 CYS A C 1
ATOM 799 O O . CYS A 1 103 ? 3.070 11.922 -3.671 1.00 82.00 103 CYS A O 1
ATOM 801 N N . CYS A 1 104 ? 3.972 10.078 -4.605 1.00 85.06 104 CYS A N 1
ATOM 802 C CA . CYS A 1 104 ? 2.710 9.336 -4.635 1.00 85.06 104 CYS A CA 1
ATOM 803 C C . CYS A 1 104 ? 2.208 9.071 -3.212 1.00 85.06 104 CYS A C 1
ATOM 805 O O . CYS A 1 104 ? 1.040 9.314 -2.896 1.00 85.06 104 CYS A O 1
ATOM 807 N N . CYS A 1 105 ? 3.103 8.654 -2.311 1.00 86.00 105 CYS A N 1
ATOM 808 C CA . CYS A 1 105 ? 2.807 8.455 -0.895 1.00 86.00 105 CYS A CA 1
ATOM 809 C C . CYS A 1 105 ? 2.211 9.715 -0.254 1.00 86.00 105 CYS A C 1
ATOM 811 O O . CYS A 1 105 ? 1.222 9.638 0.478 1.00 86.00 105 CYS A O 1
ATOM 813 N N . GLN A 1 106 ? 2.813 10.883 -0.493 1.00 87.75 106 GLN A N 1
ATOM 814 C CA . GLN A 1 106 ? 2.328 12.144 0.069 1.00 87.75 106 GLN A CA 1
ATOM 815 C C . GLN A 1 106 ? 0.935 12.495 -0.457 1.00 87.75 106 GLN A C 1
ATOM 817 O O . GLN A 1 106 ? 0.082 12.925 0.321 1.00 87.75 106 GLN A O 1
ATOM 822 N N . GLN A 1 107 ? 0.687 12.292 -1.751 1.00 88.38 107 GLN A N 1
ATOM 823 C CA . GLN A 1 107 ? -0.612 12.573 -2.352 1.00 88.38 107 GLN A CA 1
ATOM 824 C C . GLN A 1 107 ? -1.701 11.648 -1.790 1.00 88.38 107 GLN A C 1
ATOM 826 O O . GLN A 1 107 ? -2.748 12.131 -1.357 1.00 88.38 107 GLN A O 1
ATOM 831 N N . TRP A 1 108 ? -1.427 10.347 -1.659 1.00 89.19 108 TRP A N 1
ATOM 832 C CA . TRP A 1 108 ? -2.343 9.401 -1.015 1.00 89.19 108 TRP A CA 1
ATOM 833 C C . TRP A 1 108 ? -2.650 9.776 0.443 1.00 89.19 108 TRP A C 1
ATOM 835 O O . TRP A 1 108 ? -3.807 9.718 0.858 1.00 89.19 108 TRP A O 1
ATOM 845 N N . LYS A 1 109 ? -1.655 10.245 1.214 1.00 88.50 109 LYS A N 1
ATOM 846 C CA . LYS A 1 109 ? -1.883 10.753 2.585 1.00 88.50 109 LYS A CA 1
ATOM 847 C C . LYS A 1 109 ? -2.738 12.023 2.627 1.00 88.50 109 LYS A C 1
ATOM 849 O O . LYS A 1 109 ? -3.441 12.241 3.613 1.00 88.50 109 LYS A O 1
ATOM 854 N N . LYS A 1 110 ? -2.678 12.874 1.596 1.00 88.81 110 LYS A N 1
ATOM 855 C CA . LYS A 1 110 ? -3.552 14.055 1.483 1.00 88.81 110 LYS A CA 1
ATOM 856 C C . LYS A 1 110 ? -4.986 13.655 1.139 1.00 88.81 110 LYS A C 1
ATOM 858 O O . LYS A 1 110 ? -5.912 14.235 1.701 1.00 88.81 110 LYS A O 1
ATOM 863 N N . LEU A 1 111 ? -5.153 12.681 0.240 1.00 88.25 111 LEU A N 1
ATOM 864 C CA . LEU A 1 111 ? -6.460 12.165 -0.177 1.00 88.25 111 LEU A CA 1
ATOM 865 C C . LEU A 1 111 ? -7.182 11.431 0.957 1.00 88.25 111 LEU A C 1
ATOM 867 O O . LEU A 1 111 ? -8.398 11.563 1.083 1.00 88.25 111 LEU A O 1
ATOM 871 N N . GLU A 1 112 ? -6.441 10.692 1.783 1.00 91.00 112 GLU A N 1
ATOM 872 C CA . GLU A 1 112 ? -6.973 9.873 2.871 1.00 91.00 112 GLU A CA 1
ATOM 873 C C . GLU A 1 112 ? -6.360 10.293 4.215 1.00 91.00 112 GLU A C 1
ATOM 875 O O . GLU A 1 112 ? -5.309 9.807 4.644 1.00 91.00 112 GLU A O 1
ATOM 880 N N . GLN A 1 113 ? -7.028 11.217 4.908 1.00 91.81 113 GLN A N 1
ATOM 881 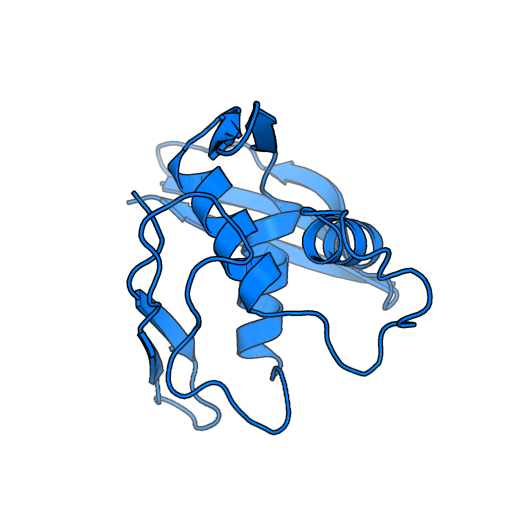C CA . GLN A 1 113 ? -6.520 11.787 6.152 1.00 91.81 113 GLN A CA 1
ATOM 882 C C . GLN A 1 113 ? -6.772 10.853 7.336 1.00 91.81 113 GLN A C 1
ATOM 884 O O . GLN A 1 113 ? -7.914 10.612 7.731 1.00 91.81 113 GLN A O 1
ATOM 889 N N . ARG A 1 114 ? -5.696 10.363 7.957 1.00 92.88 114 ARG A N 1
ATOM 890 C CA . ARG A 1 114 ? -5.757 9.551 9.180 1.00 92.88 114 ARG A CA 1
ATOM 891 C C . ARG A 1 114 ? -6.391 10.334 10.336 1.00 92.88 114 ARG A C 1
ATOM 893 O O . ARG A 1 114 ? -5.830 11.326 10.789 1.00 92.88 114 ARG A O 1
ATOM 900 N N . ILE A 1 115 ? -7.525 9.845 10.845 1.00 93.44 115 ILE A N 1
ATOM 901 C CA . ILE A 1 115 ? -8.190 10.371 12.048 1.00 93.44 115 ILE A CA 1
ATOM 902 C C . ILE A 1 115 ? -7.595 9.715 13.295 1.00 93.44 115 ILE A C 1
ATOM 904 O O . ILE A 1 115 ? -7.206 10.398 14.239 1.00 93.44 115 ILE A O 1
ATOM 908 N N . THR A 1 116 ? -7.560 8.381 13.324 1.00 93.62 116 THR A N 1
ATOM 909 C CA . THR A 1 116 ? -7.043 7.625 14.469 1.00 93.62 116 THR A CA 1
ATOM 910 C C . THR A 1 116 ? -6.579 6.235 14.052 1.00 93.62 116 THR A C 1
ATOM 912 O O . THR A 1 116 ? -7.132 5.640 13.121 1.00 93.62 116 THR A O 1
ATOM 915 N N . THR A 1 117 ? -5.569 5.728 14.752 1.00 91.62 117 THR A N 1
ATOM 916 C CA . THR A 1 117 ? -5.038 4.376 14.587 1.00 91.62 117 THR A CA 1
ATOM 917 C C . THR A 1 117 ? -5.664 3.462 15.635 1.00 91.62 117 THR A C 1
ATOM 919 O O . THR A 1 117 ? -5.701 3.775 16.823 1.00 91.62 117 THR A O 1
ATOM 922 N N . LEU A 1 118 ? -6.166 2.316 15.190 1.00 91.12 118 LEU A N 1
ATOM 923 C CA . LEU A 1 118 ? -6.590 1.218 16.046 1.00 91.12 118 LEU A CA 1
ATOM 924 C C . LEU A 1 118 ? -5.392 0.285 16.223 1.00 91.12 118 LEU A C 1
ATOM 926 O O . LEU A 1 118 ? -5.208 -0.636 15.427 1.00 91.12 118 LEU A O 1
ATOM 930 N N . GLU A 1 119 ? -4.598 0.554 17.260 1.00 87.62 119 GLU A N 1
ATOM 931 C CA . GLU A 1 119 ? -3.292 -0.058 17.567 1.00 87.62 119 GLU A CA 1
ATOM 932 C C . GLU A 1 119 ? -3.300 -1.576 17.613 1.00 87.62 119 GLU A C 1
ATOM 934 O O . GLU A 1 119 ? -4.173 -2.139 18.269 1.00 87.62 119 GLU A O 1
ATOM 939 N N . PHE A 1 120 ? -2.314 -2.216 16.979 1.00 86.88 120 PHE A N 1
ATOM 940 C CA . PHE A 1 120 ? -2.236 -3.664 16.798 1.00 86.88 120 PHE A CA 1
ATOM 941 C C . PHE A 1 120 ? -2.539 -4.401 18.093 1.00 86.88 120 PHE A C 1
ATOM 943 O O . PHE A 1 120 ? -1.964 -4.121 19.143 1.00 86.88 120 PHE A O 1
ATOM 950 N N . ASP A 1 121 ? -3.410 -5.391 17.983 1.00 88.94 121 ASP A N 1
ATOM 951 C CA . ASP A 1 121 ? -3.715 -6.280 19.086 1.00 88.94 121 ASP A CA 1
ATOM 952 C C . ASP A 1 121 ? -3.423 -7.710 18.663 1.00 88.94 121 ASP A C 1
ATOM 954 O O . ASP A 1 121 ? -3.711 -8.141 17.541 1.00 88.94 121 ASP A O 1
ATOM 958 N N . ARG A 1 122 ? -2.764 -8.418 19.578 1.00 88.06 122 ARG A N 1
ATOM 959 C CA . ARG A 1 122 ? -2.241 -9.755 19.337 1.00 88.06 122 ARG A CA 1
ATOM 960 C C . ARG A 1 122 ? -3.364 -10.774 19.155 1.00 88.06 122 ARG A C 1
ATOM 962 O O . ARG A 1 122 ? -3.176 -11.704 18.375 1.00 88.06 122 ARG A O 1
ATOM 969 N N . ASP A 1 123 ? -4.499 -10.593 19.822 1.00 89.44 123 ASP A N 1
ATOM 970 C CA . ASP A 1 123 ? -5.619 -11.532 19.762 1.00 89.44 123 ASP A CA 1
ATOM 971 C C . ASP A 1 123 ? -6.357 -11.400 18.429 1.00 89.44 123 ASP A C 1
ATOM 973 O O . ASP A 1 123 ? -6.724 -12.400 17.813 1.00 89.44 123 ASP A O 1
ATOM 977 N N . ARG A 1 124 ? -6.502 -10.168 17.925 1.00 86.81 124 ARG A N 1
ATOM 978 C CA . ARG A 1 124 ? -7.094 -9.907 16.601 1.00 86.81 124 ARG A CA 1
ATOM 979 C C . ARG A 1 124 ? -6.109 -9.987 15.435 1.00 86.81 124 ARG A C 1
ATOM 981 O O . ARG A 1 124 ? -6.550 -9.867 14.291 1.00 86.81 124 ARG A O 1
ATOM 988 N N . LYS A 1 125 ? -4.802 -10.105 15.708 1.00 90.62 125 LYS A N 1
ATOM 989 C CA . LYS A 1 125 ? -3.716 -10.159 14.710 1.00 90.62 125 LYS A CA 1
ATOM 990 C C . LYS A 1 125 ? -3.835 -9.105 13.603 1.00 90.62 125 LYS A C 1
ATOM 992 O O . LYS A 1 125 ? -3.571 -9.346 12.428 1.00 90.62 125 LYS A O 1
ATOM 997 N N . SER A 1 126 ? -4.289 -7.914 13.961 1.00 90.56 126 SER A N 1
ATOM 998 C CA . SER A 1 126 ? -4.590 -6.876 12.983 1.00 90.56 126 SER A CA 1
ATOM 999 C C . SER A 1 126 ? -4.459 -5.494 13.581 1.00 90.56 126 SER A C 1
ATOM 1001 O O . SER A 1 126 ? -4.626 -5.278 14.787 1.00 90.56 126 SER A O 1
ATOM 1003 N N . MET A 1 127 ? -4.178 -4.541 12.707 1.00 89.56 127 MET A N 1
ATOM 1004 C CA . MET A 1 127 ? -4.212 -3.126 13.023 1.00 89.56 127 MET A CA 1
ATOM 1005 C C . MET A 1 127 ? -5.146 -2.426 12.033 1.00 89.56 127 MET A C 1
ATOM 1007 O O . MET A 1 127 ? -5.251 -2.819 10.869 1.00 89.56 127 MET A O 1
ATOM 1011 N N . GLY A 1 128 ? -5.864 -1.418 12.519 1.00 91.75 128 GLY A N 1
ATOM 1012 C CA . GLY A 1 128 ? -6.806 -0.650 11.715 1.00 91.75 128 GLY A CA 1
ATOM 1013 C C . GLY A 1 128 ? -6.489 0.835 11.740 1.00 91.75 128 GLY A C 1
ATOM 1014 O O . GLY A 1 128 ? -5.809 1.325 12.637 1.00 91.75 128 GLY A O 1
ATOM 1015 N N . VAL A 1 129 ? -7.020 1.567 10.773 1.00 93.00 129 VAL A N 1
ATOM 1016 C CA . VAL A 1 129 ? -6.968 3.026 10.750 1.00 93.00 129 VAL A CA 1
ATOM 1017 C C . VAL A 1 129 ? -8.300 3.570 10.258 1.00 93.00 129 VAL A C 1
ATOM 1019 O O . VAL A 1 129 ? -8.866 3.082 9.279 1.00 93.00 129 VAL A O 1
ATOM 1022 N N . ILE A 1 130 ? -8.817 4.570 10.967 1.00 95.06 130 ILE A N 1
ATOM 1023 C CA . ILE A 1 130 ? -10.002 5.311 10.544 1.00 95.06 130 ILE A CA 1
ATOM 1024 C C . ILE A 1 130 ? -9.517 6.545 9.794 1.00 95.06 130 ILE A C 1
ATOM 1026 O O . ILE A 1 130 ? -8.738 7.335 10.337 1.00 95.06 130 ILE A O 1
ATOM 1030 N N . VAL A 1 131 ? -9.993 6.720 8.565 1.00 94.88 131 VAL A N 1
ATOM 1031 C CA . VAL A 1 131 ? -9.639 7.852 7.703 1.00 94.88 131 VAL A CA 1
ATOM 1032 C C . VAL A 1 131 ? -10.841 8.699 7.338 1.00 94.88 131 VAL A C 1
ATOM 1034 O O . VAL A 1 131 ? -11.971 8.211 7.265 1.00 94.88 131 VAL A O 1
ATOM 1037 N N . ASN A 1 132 ? -10.567 9.974 7.091 1.00 94.75 132 ASN A N 1
ATOM 1038 C CA . ASN A 1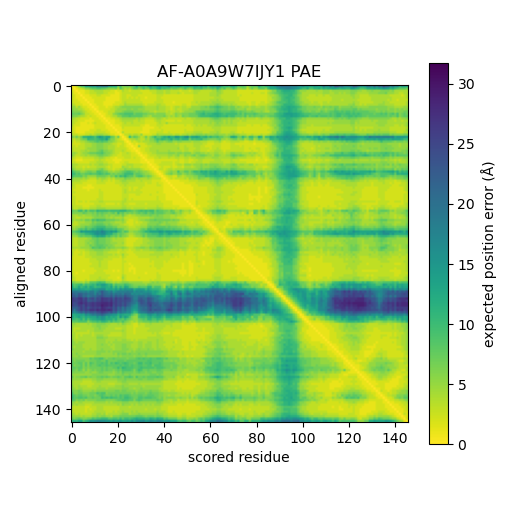 132 ? -11.440 10.878 6.373 1.00 94.75 132 ASN A CA 1
ATOM 1039 C C . ASN A 1 132 ? -10.962 10.956 4.920 1.00 94.75 132 ASN A C 1
ATOM 1041 O O . ASN A 1 132 ? -9.904 11.526 4.647 1.00 94.75 132 ASN A O 1
ATOM 1045 N N . SER A 1 133 ? -11.740 10.389 4.008 1.00 91.31 133 SER A N 1
ATOM 1046 C CA . SER A 1 133 ? -11.482 10.503 2.578 1.00 91.31 133 SER A CA 1
ATOM 1047 C C . SER A 1 133 ? -11.855 11.904 2.103 1.00 91.31 133 SER A C 1
ATOM 1049 O O . SER A 1 133 ? -12.851 12.480 2.552 1.00 91.31 133 SER A O 1
ATOM 1051 N N . SER A 1 134 ? -11.097 12.441 1.150 1.00 88.00 134 SER A N 1
ATOM 1052 C CA . SER A 1 134 ? -11.393 13.710 0.467 1.00 88.00 134 SER A CA 1
ATOM 1053 C C . SER A 1 134 ? -12.794 13.742 -0.164 1.00 88.00 134 SER A C 1
ATOM 1055 O O . SER A 1 134 ? -13.407 14.802 -0.260 1.00 88.00 134 SER A O 1
ATOM 1057 N N . SER A 1 135 ? -13.356 12.569 -0.479 1.00 87.19 135 SER A N 1
ATOM 1058 C CA . SER A 1 135 ? -14.750 12.381 -0.910 1.00 87.19 135 SER A CA 1
ATOM 1059 C C . SER A 1 135 ? -15.809 12.692 0.167 1.00 87.19 135 SER A C 1
ATOM 1061 O O . SER A 1 135 ? -17.009 12.597 -0.095 1.00 87.19 135 SER A O 1
ATOM 1063 N N . GLY A 1 136 ? -15.396 13.014 1.398 1.00 89.12 136 GLY A N 1
ATOM 1064 C CA . GLY A 1 136 ? -16.270 13.258 2.549 1.00 89.12 136 GLY A CA 1
ATOM 1065 C C . GLY A 1 136 ? -16.752 11.986 3.256 1.00 89.12 136 GLY A C 1
ATOM 1066 O O . GLY A 1 136 ? -17.543 12.060 4.199 1.00 89.12 136 GLY A O 1
ATOM 1067 N N . ARG A 1 137 ? -16.294 10.807 2.817 1.00 92.38 137 ARG A N 1
ATOM 1068 C CA . ARG A 1 137 ? -16.609 9.518 3.447 1.00 92.38 137 ARG A CA 1
ATOM 1069 C C . ARG A 1 137 ? -15.588 9.178 4.526 1.00 92.38 137 ARG A C 1
ATOM 1071 O O . ARG A 1 137 ? -14.404 9.466 4.392 1.00 92.38 137 ARG A O 1
ATOM 1078 N N . LYS A 1 138 ? -16.041 8.486 5.571 1.00 94.31 138 LYS A N 1
ATOM 1079 C CA . LYS A 1 138 ? -15.150 7.869 6.558 1.00 94.31 138 LYS A CA 1
ATOM 1080 C C . LYS A 1 138 ? -14.933 6.409 6.197 1.00 94.31 138 LYS A C 1
ATOM 1082 O O . LYS A 1 138 ? -15.913 5.695 5.984 1.00 94.31 138 LYS A O 1
ATOM 1087 N N . LEU A 1 139 ? -13.679 5.973 6.143 1.00 93.94 139 LEU A N 1
ATOM 1088 C CA . LEU A 1 139 ? -13.322 4.584 5.850 1.00 93.94 139 LEU A CA 1
ATOM 1089 C C . LEU A 1 139 ? -12.592 3.971 7.047 1.00 93.94 139 LEU A C 1
ATOM 1091 O O . LEU A 1 139 ? -11.866 4.658 7.765 1.00 93.94 139 LEU A O 1
ATOM 1095 N N . LEU A 1 140 ? -12.791 2.670 7.246 1.00 94.56 140 LEU A N 1
ATOM 1096 C CA . LEU A 1 140 ? -11.983 1.844 8.135 1.00 94.56 140 LEU A CA 1
ATOM 1097 C C . LEU A 1 140 ? -11.118 0.942 7.256 1.00 94.56 140 LEU A C 1
ATOM 1099 O O . LEU A 1 140 ? -11.647 0.084 6.552 1.00 94.56 140 LEU A O 1
ATOM 1103 N N . LEU A 1 141 ? -9.804 1.136 7.302 1.00 93.50 141 LEU A N 1
ATOM 1104 C CA . LEU A 1 141 ? -8.835 0.299 6.596 1.00 93.50 141 LEU A CA 1
ATOM 1105 C C . LEU A 1 141 ? -8.192 -0.654 7.606 1.00 93.50 141 LEU A C 1
ATOM 1107 O O . LEU A 1 141 ? -7.823 -0.222 8.698 1.00 93.50 141 LEU A O 1
ATOM 1111 N N . VAL A 1 142 ? -8.078 -1.941 7.267 1.00 92.19 142 VAL A N 1
ATOM 1112 C CA . VAL A 1 142 ? -7.609 -2.985 8.194 1.00 92.19 142 VAL A CA 1
ATOM 1113 C C . VAL A 1 142 ? -6.538 -3.841 7.542 1.00 92.19 142 VAL A C 1
ATOM 1115 O O . VAL A 1 142 ? -6.776 -4.453 6.503 1.00 92.19 142 VAL A O 1
ATOM 1118 N N . LYS A 1 143 ? -5.371 -3.910 8.184 1.00 89.38 143 LYS A N 1
ATOM 1119 C CA . LYS A 1 143 ? -4.260 -4.785 7.810 1.00 89.38 143 LYS A CA 1
ATOM 1120 C C . LYS A 1 143 ? -4.196 -5.948 8.794 1.00 89.38 143 LYS A C 1
ATOM 1122 O O . LYS A 1 143 ? -4.133 -5.737 10.006 1.00 89.38 143 LYS A O 1
ATOM 1127 N N . VAL A 1 144 ? -4.194 -7.165 8.266 1.00 88.69 144 VAL A N 1
ATOM 1128 C CA . VAL A 1 144 ? -3.995 -8.395 9.042 1.00 88.69 144 VAL A CA 1
ATOM 1129 C C . VAL A 1 144 ? -2.523 -8.793 8.949 1.00 88.69 144 VAL A C 1
ATOM 1131 O O . VAL A 1 144 ? -1.929 -8.715 7.874 1.00 88.69 144 VAL A O 1
ATOM 1134 N N . CYS A 1 145 ? -1.934 -9.171 10.080 1.00 78.75 145 CYS A N 1
ATOM 1135 C CA . CYS A 1 145 ? -0.555 -9.637 10.187 1.00 78.75 145 CYS A CA 1
ATOM 1136 C C . CYS A 1 145 ? -0.585 -11.094 10.661 1.00 78.75 145 CYS A C 1
ATOM 1138 O O . CYS A 1 145 ? -1.093 -11.352 11.752 1.00 78.75 145 CYS A O 1
ATOM 1140 N N . ASP A 1 146 ? -0.056 -12.029 9.873 1.00 64.25 146 ASP A N 1
ATOM 1141 C CA . ASP A 1 146 ? -0.013 -13.451 10.252 1.00 64.25 146 ASP A CA 1
ATOM 1142 C C . ASP A 1 146 ? 1.119 -13.803 11.227 1.00 64.25 146 ASP A C 1
ATOM 1144 O O . ASP A 1 146 ? 2.252 -13.299 11.039 1.00 64.25 146 ASP A O 1
#

Nearest PDB structures (foldseek):
  2o9j-assembly1_A  TM=8.187E-01  e=5.645E-09  Oryctolagus cuniculus
  4ycn-assembly1_A  TM=8.265E-01  e=1.093E-08  Oryctolagus cuniculus
  6yso-assembly1_A  TM=7.654E-01  e=5.315E-09  Oryctolagus cuniculus
  7w7v-assembly1_A  TM=7.962E-01  e=2.694E-08  Homo sapiens
  6jju-assembly1_A  TM=7.431E-01  e=6.366E-09  Homo sapiens

Mean predicted aligned error: 6.14 Å

Solvent-accessible surface area (backbone atoms only — not comparable to full-atom values): 8647 Å² total; per-residue (Å²): 124,41,57,52,62,52,76,41,70,34,100,47,92,96,39,73,41,76,37,47,29,50,43,79,59,61,46,47,81,52,67,47,64,49,89,63,62,88,89,54,72,50,76,55,54,48,50,52,42,50,52,38,40,58,74,46,84,35,36,75,45,82,57,96,92,45,49,42,67,37,77,51,58,76,46,22,30,37,44,31,51,32,43,60,67,53,70,61,90,88,55,87,80,84,72,78,57,96,77,58,88,52,53,43,52,52,50,50,41,68,44,34,34,74,74,48,74,46,74,70,38,81,90,74,33,31,34,35,34,37,26,44,33,74,87,76,46,76,46,80,46,76,51,76,58,136

pLDDT: mean 85.65, std 12.06, range [42.53, 95.44]

Radius of gyration: 15.26 Å; Cα contacts (8 Å, |Δi|>4): 235; chains: 1; bounding box: 41×35×39 Å

Organism: Hibiscus trionum (NCBI:txid183268)

InterPro domains:
  IPR023299 P-type ATPase, cytoplasmic domain N [G3DSA:3.40.1110.10] (1-144)
  IPR023299 P-type ATPase, cytoplasmic domain N [SSF81660] (4-143)

Foldseek 3Di:
DADQKDKWADPDPPDIDMWGWPDDALQLPHGAIPPADPQADDPGLVLLLLLLQQQAPKDWDDDDPGIDIGDDPVSSNSQSVSSRSPDDPPPPPPDPPVPPSRVRSVVSCVQWPFPDKQDDDPVQQKIWTWTQGPVRDIDIRMDHHD

Sequence (146 aa):
MAVSKFIVIGLRFGTLRSFDVEDTTYDPFDGKILDWPVDGMDDNLEMIAKISIVYNDAGIEHFGNHYVATGMPTEATLKVLVEKMELPEESDSSSSSHGDHQCCCQQWKKLEQRITTLEFDRDRKSMGVIVNSSSGRKLLLVKVCD

Secondary structure (DSSP, 8-state):
----EEEEE-SSTT-EEEEEEE--SS-TTSSEETT--TT---HHHHHHHHHHHHT---EEEEETTEEEEES-HHHHHHHHHHHHH---TTS--TT--TT-TTHHHHHHHHHEEEEEEEEEETTTTEEEEEEEETTS-EEEEEEE--